Protein AF-A0A0A1WB51-F1 (afdb_monomer_lite)

Radius of gyration: 11.77 Å; chains: 1; bounding box: 24×23×28 Å

Foldseek 3Di:
DFQADDPDVPVVLVVVVVVDPDRDDDLDDDDDDRVVSVVVCVVQVVQDDDDRDGHPDPVVVVRRD

pLDDT: mean 94.0, std 4.4, range [63.19, 96.81]

Structure (mmCIF, N/CA/C/O backbone):
data_AF-A0A0A1WB51-F1
#
_entry.id   AF-A0A0A1WB51-F1
#
loop_
_atom_site.group_PDB
_atom_site.id
_atom_site.type_symbol
_atom_site.label_atom_id
_atom_site.label_alt_id
_atom_site.label_comp_id
_atom_site.label_asym_id
_atom_site.label_entity_id
_atom_site.label_seq_id
_atom_site.pdbx_PDB_ins_code
_atom_site.Cartn_x
_atom_site.Cartn_y
_atom_site.Cartn_z
_atom_site.occupancy
_atom_site.B_iso_or_equiv
_atom_site.auth_seq_id
_atom_site.auth_comp_id
_atom_site.auth_asym_id
_atom_site.auth_atom_id
_atom_site.pdbx_PDB_model_num
ATOM 1 N N . MET A 1 1 ? -6.599 -4.383 1.318 1.00 91.38 1 MET A N 1
ATOM 2 C CA . MET A 1 1 ? -5.126 -4.283 1.328 1.00 91.38 1 MET A CA 1
ATOM 3 C C . MET A 1 1 ? -4.735 -2.909 0.802 1.00 91.38 1 MET A C 1
ATOM 5 O O . MET A 1 1 ? -5.386 -2.462 -0.129 1.00 91.38 1 MET A O 1
ATOM 9 N N . LYS A 1 2 ? -3.765 -2.211 1.408 1.00 94.25 2 LYS A N 1
ATOM 10 C CA . LYS A 1 2 ? -3.239 -0.948 0.858 1.00 94.25 2 LYS A CA 1
ATOM 11 C C . LYS A 1 2 ? -1.971 -1.240 0.069 1.00 94.25 2 LYS A C 1
ATOM 13 O O . LYS A 1 2 ? -1.156 -2.002 0.578 1.00 94.25 2 LYS A O 1
ATOM 18 N N . ILE A 1 3 ? -1.795 -0.610 -1.087 1.00 95.19 3 ILE A N 1
ATOM 19 C CA . ILE A 1 3 ? -0.544 -0.650 -1.857 1.00 95.19 3 ILE A CA 1
ATOM 20 C C . ILE A 1 3 ? -0.057 0.787 -2.022 1.00 95.19 3 ILE A C 1
ATOM 22 O O . ILE A 1 3 ? -0.835 1.644 -2.433 1.00 95.19 3 ILE A O 1
ATOM 26 N N . GLY A 1 4 ? 1.202 1.055 -1.681 1.00 95.31 4 GLY A N 1
ATOM 27 C CA . GLY A 1 4 ? 1.798 2.380 -1.826 1.00 95.31 4 GLY A CA 1
ATOM 28 C C . GLY A 1 4 ? 3.319 2.339 -1.732 1.00 95.31 4 GLY A C 1
ATOM 29 O O . GLY A 1 4 ? 3.875 1.385 -1.188 1.00 95.31 4 GLY A O 1
ATOM 30 N N . TRP A 1 5 ? 3.985 3.373 -2.243 1.00 96.56 5 TRP A N 1
ATOM 31 C CA . TRP A 1 5 ? 5.438 3.508 -2.176 1.00 96.56 5 TRP A CA 1
ATOM 32 C C . TRP A 1 5 ? 5.897 4.365 -0.988 1.00 96.56 5 TRP A C 1
ATOM 34 O O . TRP A 1 5 ? 5.258 5.352 -0.606 1.00 96.56 5 TRP A O 1
ATOM 44 N N . SER A 1 6 ? 7.034 3.998 -0.396 1.00 96.06 6 SER A N 1
ATOM 45 C CA . SER A 1 6 ? 7.691 4.776 0.652 1.00 96.06 6 SER A CA 1
ATOM 46 C C . SER A 1 6 ? 9.186 4.479 0.707 1.00 96.06 6 SER A C 1
ATOM 48 O O . SER A 1 6 ? 9.601 3.345 0.487 1.00 96.06 6 SER A O 1
ATOM 50 N N . THR A 1 7 ? 9.983 5.489 1.055 1.00 96.62 7 THR A N 1
ATOM 51 C CA . THR A 1 7 ? 11.395 5.323 1.431 1.00 96.62 7 THR A CA 1
ATOM 52 C C . THR A 1 7 ? 11.567 4.859 2.879 1.00 96.62 7 THR A C 1
ATOM 54 O O . THR A 1 7 ? 12.628 4.360 3.225 1.00 96.62 7 THR A O 1
ATOM 57 N N . ASP A 1 8 ? 10.534 5.022 3.713 1.00 96.31 8 ASP A N 1
ATOM 58 C CA . ASP A 1 8 ? 10.474 4.536 5.094 1.00 96.31 8 ASP A CA 1
ATOM 59 C C . ASP A 1 8 ? 9.075 3.944 5.371 1.00 96.31 8 ASP A C 1
ATOM 61 O O . ASP A 1 8 ? 8.157 4.634 5.845 1.00 96.31 8 ASP A O 1
ATOM 65 N N . PRO A 1 9 ? 8.871 2.652 5.044 1.00 94.94 9 PRO A N 1
ATOM 66 C CA . PRO A 1 9 ? 7.596 1.976 5.262 1.00 94.94 9 PRO A CA 1
ATOM 67 C C . PRO A 1 9 ? 7.142 1.988 6.728 1.00 94.94 9 PRO A C 1
ATOM 69 O O . PRO A 1 9 ? 5.937 2.042 6.991 1.00 94.94 9 PRO A O 1
ATOM 72 N N . SER A 1 10 ? 8.081 1.983 7.680 1.00 95.38 10 SER A N 1
ATOM 73 C CA . SER A 1 10 ? 7.788 1.971 9.117 1.00 95.38 10 SER A CA 1
ATOM 74 C C . SER A 1 10 ? 7.206 3.305 9.576 1.00 95.38 10 SER A C 1
ATOM 76 O O . SER A 1 10 ? 6.152 3.331 10.220 1.00 95.38 10 SER A O 1
ATOM 78 N N . GLU A 1 11 ? 7.826 4.424 9.192 1.00 96.75 11 GLU A N 1
ATOM 79 C CA . GLU A 1 11 ? 7.290 5.757 9.478 1.00 96.75 11 GLU A CA 1
ATOM 80 C C . GLU A 1 11 ? 5.921 5.954 8.807 1.00 96.75 11 GLU A C 1
ATOM 82 O O . GLU A 1 11 ? 4.970 6.465 9.414 1.00 96.75 11 GLU A O 1
ATOM 87 N N . ARG A 1 12 ? 5.776 5.497 7.557 1.00 96.06 12 ARG A N 1
ATOM 88 C CA . ARG A 1 12 ? 4.502 5.562 6.830 1.00 96.06 12 ARG A CA 1
ATOM 89 C C . ARG A 1 12 ? 3.403 4.770 7.542 1.00 96.06 12 ARG A C 1
ATOM 91 O O . ARG A 1 12 ? 2.285 5.279 7.656 1.00 96.06 12 ARG A O 1
ATOM 98 N N . LEU A 1 13 ? 3.703 3.565 8.036 1.00 96.56 13 LEU A N 1
ATOM 99 C CA . LEU A 1 13 ? 2.768 2.747 8.812 1.00 96.56 13 LEU A CA 1
ATOM 100 C C . LEU A 1 13 ? 2.349 3.460 10.102 1.00 96.56 13 LEU A C 1
ATOM 102 O O . LEU A 1 13 ? 1.155 3.521 10.390 1.00 96.56 13 LEU A O 1
ATOM 106 N N . TYR A 1 14 ? 3.304 4.045 10.834 1.00 96.44 14 TYR A N 1
ATOM 107 C CA . TYR A 1 14 ? 3.035 4.799 12.062 1.00 96.44 14 TYR A CA 1
ATOM 108 C C . TYR A 1 14 ? 2.056 5.952 11.815 1.00 96.44 14 TYR A C 1
ATOM 110 O O . TYR A 1 14 ? 1.038 6.067 12.499 1.00 96.44 14 TYR A O 1
ATOM 118 N N . ARG A 1 15 ? 2.297 6.761 10.775 1.00 95.88 15 ARG A N 1
ATOM 119 C CA . ARG A 1 15 ? 1.396 7.862 10.401 1.00 95.88 15 ARG A CA 1
ATOM 120 C C . ARG A 1 15 ? 0.006 7.348 10.016 1.00 95.88 15 ARG A C 1
ATOM 122 O O . ARG A 1 15 ? -0.992 7.892 10.480 1.00 95.88 15 ARG A O 1
ATOM 129 N N . LEU A 1 16 ? -0.080 6.279 9.219 1.00 94.31 16 LEU A N 1
ATOM 130 C CA . LEU A 1 16 ? -1.360 5.679 8.816 1.00 94.31 16 LEU A CA 1
ATOM 131 C C . LEU A 1 16 ? -2.143 5.073 9.990 1.00 94.31 16 LEU A C 1
ATOM 133 O O . LEU A 1 16 ? -3.374 5.107 9.976 1.00 94.31 16 LEU A O 1
ATOM 137 N N . GLN A 1 17 ? -1.451 4.536 10.997 1.00 96.81 17 GLN A N 1
ATOM 138 C CA . GLN A 1 17 ? -2.071 3.936 12.179 1.00 96.81 17 GLN A CA 1
ATOM 139 C C . GLN A 1 17 ? -2.914 4.949 12.961 1.00 96.81 17 GLN A C 1
ATOM 141 O O . GLN A 1 17 ? -3.947 4.575 13.504 1.00 96.81 17 GLN A O 1
ATOM 146 N N . THR A 1 18 ? -2.532 6.230 12.975 1.00 96.06 18 THR A N 1
ATOM 147 C CA . THR A 1 18 ? -3.288 7.284 13.683 1.00 96.06 18 THR A CA 1
ATOM 148 C C . THR A 1 18 ? -4.728 7.438 13.185 1.00 96.06 18 THR A C 1
ATOM 150 O O . THR A 1 18 ? -5.615 7.783 13.959 1.00 96.06 18 THR A O 1
ATOM 153 N N . GLY A 1 19 ? -4.984 7.123 11.910 1.00 94.06 19 GLY A N 1
ATOM 154 C CA . GLY A 1 19 ? -6.313 7.177 11.298 1.00 94.06 19 GLY A CA 1
ATOM 155 C C . GLY A 1 19 ? -7.115 5.875 11.397 1.00 94.06 19 GLY A C 1
ATOM 156 O O . GLY A 1 19 ? -8.166 5.769 10.768 1.00 94.06 19 GLY A O 1
ATOM 157 N N . ARG A 1 20 ? -6.626 4.856 12.118 1.00 92.94 20 ARG A N 1
ATOM 158 C CA . ARG A 1 20 ? -7.262 3.532 12.213 1.00 92.94 20 ARG A CA 1
ATOM 159 C C . ARG A 1 20 ? -7.176 2.965 13.625 1.00 92.94 20 ARG A C 1
ATOM 161 O O . ARG A 1 20 ? -6.095 2.772 14.159 1.00 92.94 20 ARG A O 1
ATOM 168 N N . ALA A 1 21 ? -8.327 2.611 14.198 1.00 94.44 21 ALA A N 1
ATOM 169 C CA . ALA A 1 21 ? -8.387 1.975 15.516 1.00 94.44 21 ALA A CA 1
ATOM 170 C C . ALA A 1 21 ? -7.787 0.555 15.519 1.00 94.44 21 ALA A C 1
ATOM 172 O O . ALA A 1 21 ? -7.204 0.118 16.506 1.00 94.44 21 ALA A O 1
ATOM 173 N N . SER A 1 22 ? -7.913 -0.174 14.407 1.00 94.81 22 SER A N 1
ATOM 174 C CA . SER A 1 22 ? -7.333 -1.511 14.258 1.00 94.81 22 SER A CA 1
ATOM 175 C C . SER A 1 22 ? -5.852 -1.440 13.889 1.00 94.81 22 SER A C 1
ATOM 177 O O . SER A 1 22 ? -5.454 -0.624 13.053 1.00 94.81 22 SER A O 1
ATOM 179 N N . ARG A 1 23 ? -5.042 -2.337 14.466 1.00 95.88 23 ARG A N 1
ATOM 180 C CA . ARG A 1 23 ? -3.604 -2.423 14.184 1.00 95.88 23 ARG A CA 1
ATOM 181 C C . ARG A 1 23 ? -3.346 -2.772 12.717 1.00 95.88 23 ARG A C 1
ATOM 183 O O . ARG A 1 23 ? -3.868 -3.759 12.198 1.00 95.88 23 ARG A O 1
ATOM 190 N N . LEU A 1 24 ? -2.519 -1.967 12.068 1.00 95.38 24 LEU A N 1
ATOM 191 C CA . LEU A 1 24 ? -2.038 -2.180 10.713 1.00 95.38 24 LEU A CA 1
ATOM 192 C C . LEU A 1 24 ? -0.723 -2.955 10.739 1.00 95.38 24 LEU A C 1
ATOM 194 O O . LEU A 1 24 ? 0.098 -2.793 11.638 1.00 95.38 24 LEU A O 1
ATOM 198 N N . HIS A 1 25 ? -0.536 -3.781 9.717 1.00 95.06 25 HIS A N 1
ATOM 199 C CA . HIS A 1 25 ? 0.669 -4.571 9.507 1.00 95.06 25 HIS A CA 1
ATOM 200 C C . HIS A 1 25 ? 1.141 -4.354 8.071 1.00 95.06 25 HIS A C 1
ATOM 202 O O . HIS A 1 25 ? 0.314 -4.233 7.159 1.00 95.06 25 HIS A O 1
ATOM 208 N N . ILE A 1 26 ? 2.459 -4.300 7.884 1.00 94.75 26 ILE A N 1
ATOM 209 C CA . ILE A 1 26 ? 3.073 -4.450 6.565 1.00 94.75 26 ILE A CA 1
ATOM 210 C C . ILE A 1 26 ? 3.123 -5.949 6.299 1.00 94.75 26 ILE A C 1
ATOM 212 O O . ILE A 1 26 ? 3.714 -6.693 7.075 1.00 94.75 26 ILE A O 1
ATOM 216 N N . TRP A 1 27 ? 2.438 -6.378 5.246 1.00 94.00 27 TRP A N 1
ATOM 217 C CA . TRP A 1 27 ? 2.378 -7.786 4.859 1.00 94.00 27 TRP A CA 1
ATOM 218 C C . TRP A 1 27 ? 3.486 -8.172 3.880 1.00 94.00 27 TRP A C 1
ATOM 220 O O . TRP A 1 27 ? 3.931 -9.309 3.896 1.00 94.00 27 TRP A O 1
ATOM 230 N N . ALA A 1 28 ? 3.928 -7.221 3.058 1.00 92.44 28 ALA A N 1
ATOM 231 C CA . ALA A 1 28 ? 5.043 -7.367 2.137 1.00 92.44 28 ALA A CA 1
ATOM 232 C C . ALA A 1 28 ? 5.677 -5.995 1.887 1.00 92.44 28 ALA A C 1
ATOM 234 O O . ALA A 1 28 ? 4.973 -4.977 1.870 1.00 92.44 28 ALA A O 1
ATOM 235 N N . ASP A 1 29 ? 6.984 -5.985 1.656 1.00 93.25 29 ASP A N 1
ATOM 236 C CA . ASP A 1 29 ? 7.716 -4.873 1.069 1.00 93.25 29 ASP A CA 1
ATOM 237 C C . ASP A 1 29 ? 8.471 -5.368 -0.167 1.00 93.25 29 ASP A C 1
ATOM 239 O O . ASP A 1 29 ? 8.967 -6.492 -0.218 1.00 93.25 29 ASP A O 1
ATOM 243 N N . VAL A 1 30 ? 8.496 -4.538 -1.206 1.00 91.44 30 VAL A N 1
ATOM 244 C CA . VAL A 1 30 ? 9.197 -4.835 -2.454 1.00 91.44 30 VAL A CA 1
ATOM 245 C C . VAL A 1 30 ? 10.057 -3.627 -2.776 1.00 91.44 30 VAL A C 1
ATOM 247 O O . VAL A 1 30 ? 9.559 -2.500 -2.821 1.00 91.44 30 VAL A O 1
ATOM 250 N N . SER A 1 31 ? 11.351 -3.857 -3.000 1.00 93.38 31 SER A N 1
ATOM 251 C CA . SER A 1 31 ? 12.262 -2.802 -3.446 1.00 93.38 31 SER A CA 1
ATOM 252 C C . SER A 1 31 ? 11.784 -2.228 -4.776 1.00 93.38 31 SER A C 1
ATOM 254 O O . SER A 1 31 ? 11.556 -2.966 -5.733 1.00 93.38 31 SER A O 1
ATOM 256 N N . GLY A 1 32 ? 11.641 -0.908 -4.838 1.00 93.50 32 GLY A N 1
ATOM 257 C CA . GLY A 1 32 ? 11.138 -0.237 -6.023 1.00 93.50 32 GLY A CA 1
ATOM 258 C C . GLY A 1 32 ? 11.031 1.269 -5.854 1.00 93.50 32 GLY A C 1
ATOM 259 O O . GLY A 1 32 ? 11.466 1.874 -4.870 1.00 93.50 32 GLY A O 1
ATOM 260 N N . THR A 1 33 ? 10.429 1.879 -6.855 1.00 95.69 33 THR A N 1
ATOM 261 C CA . THR A 1 33 ? 10.248 3.314 -7.009 1.00 95.69 33 THR A CA 1
ATOM 262 C C . THR A 1 33 ? 8.769 3.679 -6.954 1.00 95.69 33 THR A C 1
ATOM 264 O O . THR A 1 33 ? 7.877 2.832 -7.014 1.00 95.69 33 THR A O 1
ATOM 267 N N . LYS A 1 34 ? 8.487 4.982 -6.911 1.00 93.81 34 LYS A N 1
ATOM 268 C CA . LYS A 1 34 ? 7.119 5.491 -7.042 1.00 93.81 34 LYS A CA 1
ATOM 269 C C . LYS A 1 34 ? 6.451 5.072 -8.365 1.00 93.81 34 LYS A C 1
ATOM 271 O O . LYS A 1 34 ? 5.230 4.981 -8.426 1.00 93.81 34 LYS A O 1
ATOM 276 N N . ALA A 1 35 ? 7.223 4.814 -9.424 1.00 95.44 35 ALA A N 1
ATOM 277 C CA . ALA A 1 35 ? 6.670 4.331 -10.689 1.00 95.44 35 ALA A CA 1
ATOM 278 C C . ALA A 1 35 ? 6.149 2.889 -10.564 1.00 95.44 35 ALA A C 1
ATOM 280 O O . ALA A 1 35 ? 5.096 2.568 -11.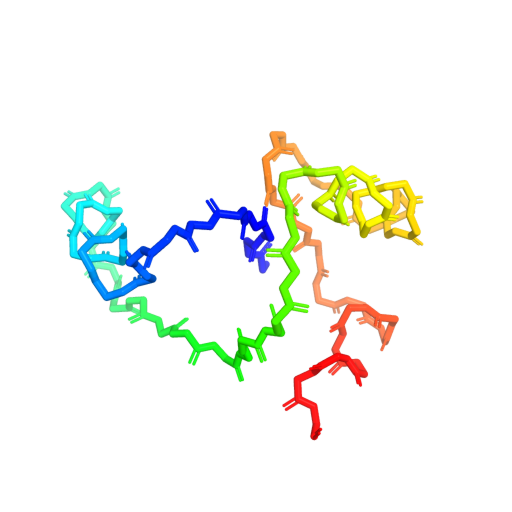115 1.00 95.44 35 ALA A O 1
ATOM 281 N N . ASP A 1 36 ? 6.826 2.053 -9.774 1.00 94.88 36 ASP A N 1
ATOM 282 C CA . ASP A 1 36 ? 6.426 0.662 -9.547 1.00 94.88 36 ASP A CA 1
ATOM 283 C C . ASP A 1 36 ? 5.093 0.565 -8.796 1.00 94.88 36 ASP A C 1
ATOM 285 O O . ASP A 1 36 ? 4.289 -0.321 -9.077 1.00 94.88 36 ASP A O 1
ATOM 289 N N . GLU A 1 37 ? 4.783 1.527 -7.918 1.00 95.19 37 GLU A N 1
ATOM 290 C CA . GLU A 1 37 ? 3.447 1.638 -7.317 1.00 95.19 37 GLU A CA 1
ATOM 291 C C . GLU A 1 37 ? 2.356 1.714 -8.393 1.00 95.19 37 GLU A C 1
ATOM 293 O O . GLU A 1 37 ? 1.375 0.977 -8.326 1.00 95.19 37 GLU A O 1
ATOM 298 N N . SER A 1 38 ? 2.548 2.543 -9.424 1.00 95.19 38 SER A N 1
ATOM 299 C CA . SER A 1 38 ? 1.570 2.675 -10.512 1.00 95.19 38 SER A CA 1
ATOM 300 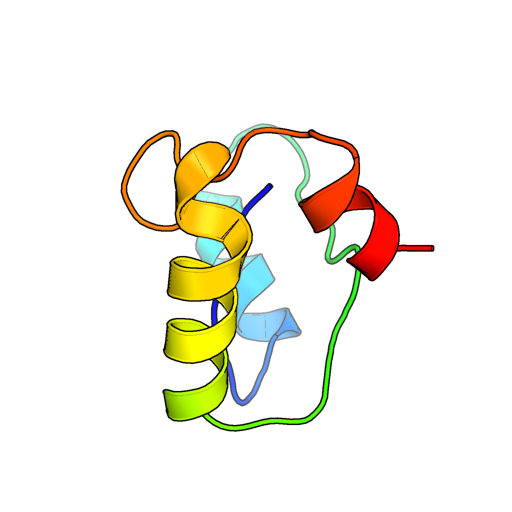C C . SER A 1 38 ? 1.428 1.378 -11.313 1.00 95.19 38 SER A C 1
ATOM 302 O O . SER A 1 38 ? 0.325 1.031 -11.734 1.00 95.19 38 SER A O 1
ATOM 304 N N . VAL A 1 39 ? 2.517 0.621 -11.483 1.00 95.88 39 VAL A N 1
ATOM 305 C CA . VAL A 1 39 ? 2.480 -0.704 -12.122 1.00 95.88 39 VAL A CA 1
ATOM 306 C C . VAL A 1 39 ? 1.615 -1.668 -11.313 1.00 95.88 39 VAL A C 1
ATOM 308 O O . VAL A 1 39 ? 0.765 -2.340 -11.894 1.00 95.88 39 VAL A O 1
ATOM 311 N N . TYR A 1 40 ? 1.765 -1.713 -9.987 1.00 95.06 40 TYR A N 1
ATOM 312 C CA . TYR A 1 40 ? 0.929 -2.569 -9.137 1.00 95.06 40 TYR A CA 1
ATOM 313 C C . TYR A 1 40 ? -0.531 -2.121 -9.094 1.00 95.06 40 TYR A C 1
ATOM 315 O O . TYR A 1 40 ? -1.424 -2.965 -9.132 1.00 95.06 40 TYR A O 1
ATOM 323 N N . HIS A 1 41 ? -0.790 -0.813 -9.066 1.00 95.81 41 HIS A N 1
ATOM 324 C CA . HIS A 1 41 ? -2.154 -0.284 -9.135 1.00 95.81 41 HIS A CA 1
ATOM 325 C C . HIS A 1 41 ? -2.844 -0.684 -10.442 1.00 95.81 41 HIS A C 1
ATOM 327 O O . HIS A 1 41 ? -3.971 -1.168 -10.402 1.00 95.81 41 HIS A O 1
ATOM 333 N N . ASN A 1 42 ? -2.149 -0.574 -11.580 1.00 96.06 42 ASN A N 1
ATOM 334 C CA . ASN A 1 42 ? -2.666 -1.024 -12.874 1.00 96.06 42 ASN A CA 1
ATOM 335 C C . ASN A 1 42 ? -2.842 -2.547 -12.921 1.00 96.06 42 ASN A C 1
ATOM 337 O O . ASN A 1 42 ? -3.868 -3.041 -13.377 1.00 96.06 42 ASN A O 1
ATOM 341 N N . 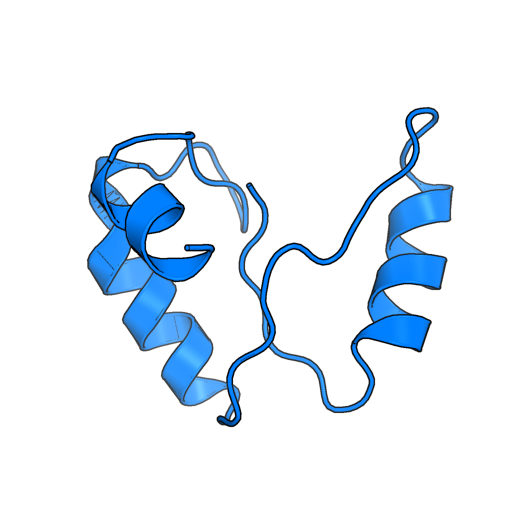ARG A 1 43 ? -1.858 -3.301 -12.416 1.00 95.62 43 ARG A N 1
ATOM 342 C CA . ARG A 1 43 ? -1.892 -4.770 -12.384 1.00 95.62 43 ARG A CA 1
ATOM 343 C C . ARG A 1 43 ? -3.065 -5.309 -11.565 1.00 95.62 43 ARG A C 1
ATOM 345 O O . ARG A 1 43 ? -3.591 -6.365 -11.897 1.00 95.62 43 ARG A O 1
ATOM 352 N N . PHE A 1 44 ? -3.455 -4.615 -10.499 1.00 95.81 44 PHE A N 1
ATOM 353 C CA . PHE A 1 44 ? -4.534 -5.030 -9.601 1.00 95.81 44 PHE A CA 1
ATOM 354 C C . PHE A 1 44 ? -5.793 -4.168 -9.735 1.00 95.81 44 PHE A C 1
ATOM 356 O O . PHE A 1 44 ? -6.605 -4.135 -8.810 1.00 95.81 44 PHE A O 1
ATOM 363 N N . ALA A 1 45 ? -5.980 -3.496 -10.876 1.00 96.12 45 ALA A N 1
ATOM 364 C CA . ALA A 1 45 ? -7.132 -2.632 -11.125 1.00 96.12 45 ALA A CA 1
ATOM 365 C C . ALA A 1 45 ? -8.474 -3.363 -10.923 1.00 96.12 45 ALA A C 1
ATOM 367 O O . ALA A 1 45 ? -9.392 -2.797 -10.337 1.00 96.12 45 ALA A O 1
ATOM 368 N N . ASP A 1 46 ? -8.553 -4.647 -11.285 1.00 96.44 46 ASP A N 1
ATOM 369 C CA . ASP A 1 46 ? -9.749 -5.485 -11.085 1.00 96.44 46 ASP A CA 1
ATOM 370 C C . ASP A 1 46 ? -10.113 -5.697 -9.605 1.00 96.44 46 ASP A C 1
ATOM 372 O O . ASP A 1 46 ? -11.245 -6.039 -9.272 1.00 96.44 46 ASP A O 1
ATOM 376 N N . ALA A 1 47 ? -9.153 -5.508 -8.697 1.00 96.62 47 ALA A N 1
ATOM 377 C CA . ALA A 1 47 ? -9.353 -5.597 -7.257 1.00 96.62 47 ALA A CA 1
ATOM 378 C C . ALA A 1 47 ? -9.501 -4.217 -6.598 1.00 96.62 47 ALA A C 1
ATOM 380 O O . ALA A 1 47 ? -9.555 -4.142 -5.371 1.00 96.62 47 ALA A O 1
ATOM 381 N N . TRP A 1 48 ? -9.518 -3.121 -7.359 1.00 96.50 48 TRP A N 1
ATOM 382 C CA . TRP A 1 48 ? -9.560 -1.771 -6.808 1.00 96.50 48 TRP A CA 1
ATOM 383 C C . TRP A 1 48 ? -10.884 -1.493 -6.085 1.00 96.50 48 TRP A C 1
ATOM 385 O O . TRP A 1 48 ? -11.969 -1.719 -6.612 1.00 96.50 48 TRP A O 1
ATOM 395 N N . VAL A 1 49 ? -10.788 -0.987 -4.854 1.00 96.12 49 VAL A N 1
ATOM 396 C CA . VAL A 1 49 ? -11.943 -0.630 -4.009 1.00 96.12 49 VAL A CA 1
ATOM 397 C C . VAL A 1 49 ? -12.088 0.888 -3.883 1.00 96.12 49 VAL A C 1
ATOM 399 O O . VAL A 1 49 ? -13.188 1.388 -3.663 1.00 96.12 49 VAL A O 1
ATOM 402 N N . GLY A 1 50 ? -10.989 1.634 -4.008 1.00 93.19 50 GLY A N 1
ATOM 403 C CA . GLY A 1 50 ? -10.991 3.091 -3.894 1.00 93.19 50 GLY A CA 1
ATOM 404 C C . GLY A 1 50 ? -9.672 3.644 -3.359 1.00 93.19 50 GLY A C 1
ATOM 405 O O . GLY A 1 50 ? -9.110 3.121 -2.395 1.00 93.19 50 GLY A O 1
ATOM 406 N N . GLY A 1 51 ? -9.177 4.733 -3.953 1.00 92.50 51 GLY A N 1
ATOM 407 C CA . GLY A 1 51 ? -7.885 5.322 -3.584 1.00 92.50 51 GLY A CA 1
ATOM 408 C C . GLY A 1 51 ? -6.747 4.307 -3.730 1.00 92.50 51 GLY A C 1
ATOM 409 O O . GLY A 1 51 ? -6.585 3.718 -4.790 1.00 92.50 51 GLY A O 1
ATOM 410 N N . GLU A 1 52 ? -5.999 4.074 -2.652 1.00 93.00 52 GLU A N 1
ATOM 411 C CA . GLU A 1 52 ? -4.897 3.095 -2.589 1.00 93.00 52 GLU A CA 1
ATOM 412 C C . GLU A 1 52 ? -5.341 1.727 -2.014 1.00 93.00 52 GLU A C 1
ATOM 414 O O . GLU A 1 52 ? -4.509 0.961 -1.521 1.00 93.00 52 GLU A O 1
ATOM 419 N N . TRP A 1 53 ? -6.649 1.438 -1.972 1.00 94.44 53 TRP A N 1
ATOM 420 C CA . TRP A 1 53 ? -7.206 0.229 -1.356 1.00 94.44 53 TRP A CA 1
ATOM 421 C C . TRP A 1 53 ? -7.676 -0.795 -2.390 1.00 94.44 53 TRP A C 1
ATOM 423 O O . TRP A 1 53 ? -8.425 -0.474 -3.310 1.00 94.44 53 TRP A O 1
ATOM 433 N N . PHE A 1 54 ? -7.298 -2.051 -2.155 1.00 96.12 54 PHE A N 1
ATOM 434 C CA . PHE A 1 54 ? -7.608 -3.210 -2.988 1.00 96.12 54 PHE A CA 1
ATOM 435 C C . PHE A 1 54 ? -8.289 -4.316 -2.172 1.00 96.12 54 PHE A C 1
ATOM 437 O O . PHE A 1 54 ? -7.987 -4.511 -0.985 1.00 96.12 54 PHE A O 1
ATOM 444 N N . ALA A 1 55 ? -9.199 -5.054 -2.796 1.00 95.75 55 ALA A N 1
ATOM 445 C CA . ALA A 1 55 ? -9.815 -6.254 -2.254 1.00 95.75 55 ALA A CA 1
ATOM 446 C C . ALA A 1 55 ? -8.774 -7.377 -2.110 1.00 95.75 55 ALA A C 1
ATOM 448 O O . ALA A 1 55 ? -7.765 -7.415 -2.814 1.00 95.75 55 ALA A O 1
ATOM 449 N N . ARG A 1 56 ? -9.009 -8.300 -1.174 1.00 92.94 56 ARG A N 1
ATOM 450 C CA . ARG A 1 56 ? -8.179 -9.503 -1.005 1.00 92.94 56 ARG A CA 1
ATOM 451 C C . ARG A 1 56 ? -8.610 -10.563 -2.020 1.00 92.94 56 ARG A C 1
ATOM 453 O O . ARG A 1 56 ? -9.345 -11.480 -1.680 1.00 92.94 56 ARG A O 1
ATOM 460 N N . THR A 1 57 ? -8.229 -10.371 -3.277 1.00 94.56 57 THR A N 1
ATOM 461 C CA . THR A 1 57 ? -8.394 -11.375 -4.337 1.00 94.56 57 THR A CA 1
ATOM 462 C C . THR A 1 57 ? -7.086 -12.158 -4.518 1.00 9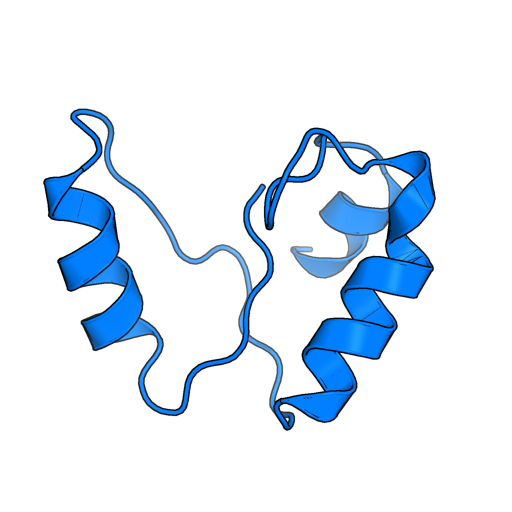4.56 57 THR A C 1
ATOM 464 O O . THR A 1 57 ? -6.045 -11.717 -4.021 1.00 94.56 57 THR A O 1
ATOM 467 N N . PRO A 1 58 ? -7.092 -13.299 -5.232 1.00 94.38 58 PRO A N 1
ATOM 468 C CA . PRO A 1 58 ? -5.892 -14.125 -5.372 1.00 94.38 58 PRO A CA 1
ATOM 469 C C . PRO A 1 58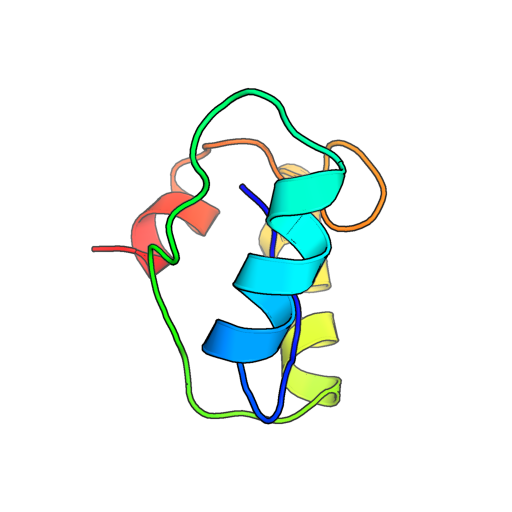 ? -4.666 -13.383 -5.930 1.00 94.38 58 PRO A C 1
ATOM 471 O O . PRO A 1 58 ? -3.545 -13.668 -5.525 1.00 94.38 58 PRO A O 1
ATOM 474 N N . ALA A 1 59 ? -4.856 -12.407 -6.827 1.00 91.19 59 ALA A N 1
ATOM 475 C CA . ALA A 1 59 ? -3.745 -11.697 -7.463 1.00 91.19 59 ALA A CA 1
ATOM 476 C C . ALA A 1 59 ? -2.947 -10.794 -6.488 1.00 91.19 59 ALA A C 1
ATOM 478 O O . ALA A 1 59 ? -1.732 -10.975 -6.404 1.00 91.19 59 ALA A O 1
ATOM 479 N N . PRO A 1 60 ? -3.565 -9.876 -5.716 1.00 90.19 60 PRO A N 1
ATOM 480 C CA . PRO A 1 60 ? -2.879 -9.162 -4.638 1.00 90.19 60 PRO A CA 1
ATOM 481 C C . PRO A 1 60 ? -2.377 -10.071 -3.511 1.00 90.19 60 PRO A C 1
ATOM 483 O O . PRO A 1 60 ? -1.330 -9.794 -2.936 1.00 90.19 60 PRO A O 1
ATOM 486 N N . GLU A 1 61 ? -3.100 -11.144 -3.168 1.00 92.31 61 GLU A N 1
ATOM 487 C CA . GLU A 1 61 ? -2.659 -12.058 -2.103 1.00 92.31 61 GLU A CA 1
ATOM 488 C C . GLU A 1 61 ? -1.388 -12.828 -2.466 1.00 92.31 61 GLU A C 1
ATOM 490 O O . GLU A 1 61 ? -0.538 -13.024 -1.601 1.00 92.31 61 GLU A O 1
ATOM 495 N N . ALA A 1 62 ? -1.200 -13.175 -3.741 1.00 90.88 62 ALA A N 1
ATOM 496 C CA . ALA A 1 62 ? 0.020 -13.821 -4.219 1.00 90.88 62 ALA A CA 1
ATOM 497 C C . ALA A 1 62 ? 1.289 -12.957 -4.059 1.00 90.88 62 ALA A C 1
ATOM 499 O O . ALA A 1 62 ? 2.388 -13.483 -4.182 1.00 90.88 62 ALA A O 1
ATOM 500 N N . LEU A 1 63 ? 1.161 -11.650 -3.789 1.00 86.44 63 LEU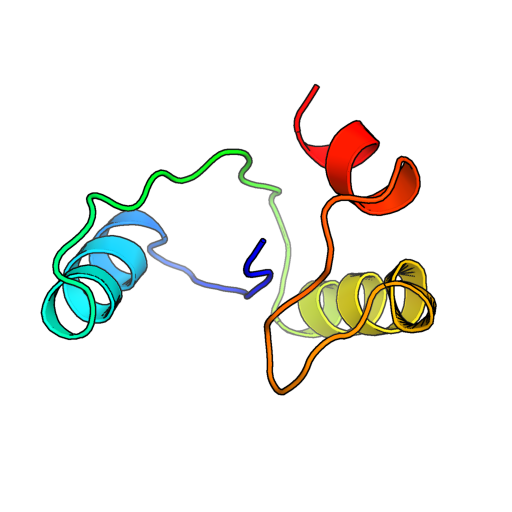 A N 1
ATOM 501 C CA . LEU A 1 63 ? 2.297 -10.759 -3.517 1.00 86.44 63 LEU A CA 1
ATOM 502 C C . LEU A 1 63 ? 2.792 -10.842 -2.058 1.00 86.44 63 LEU A C 1
ATOM 504 O O . LEU A 1 63 ? 3.858 -10.326 -1.749 1.00 86.44 63 LEU A O 1
ATOM 508 N N . ILE A 1 64 ? 2.002 -11.435 -1.158 1.00 86.62 64 ILE A N 1
ATOM 509 C CA . ILE A 1 64 ? 2.269 -11.484 0.292 1.00 86.62 64 ILE A CA 1
ATOM 510 C C . ILE A 1 64 ? 2.823 -12.850 0.743 1.00 86.62 64 ILE A C 1
ATOM 512 O O . ILE A 1 64 ? 3.251 -12.983 1.888 1.00 86.62 64 ILE A O 1
ATOM 516 N N . ALA A 1 65 ? 2.785 -13.861 -0.127 1.00 63.19 65 ALA A N 1
ATOM 517 C CA . ALA A 1 65 ? 3.160 -15.240 0.190 1.00 63.19 65 ALA A CA 1
ATOM 518 C C . ALA A 1 65 ? 4.677 -15.465 0.270 1.00 63.19 65 ALA A C 1
ATOM 520 O O . ALA A 1 65 ? 5.408 -14.890 -0.569 1.00 63.19 65 ALA A O 1
#

Sequence (65 aa):
MKIGWSTDPSERLYRLQTGRASRLHIWADVSGTKADESVYHNRFADAWVGGEWFARTPAPEALIA

Secondary structure (DSSP, 8-state):
-B----S-HHHHHHHHHTT-SSPP---------HHHHHHHHHHTGGGEEETTEE---HHHHTTT-

Organism: NCBI:txid1219049